Protein AF-A0A2X4YI80-F1 (afdb_monomer_lite)

Organism: Lederbergia lenta (NCBI:txid1467)

Structure (mmCIF, N/CA/C/O backbone):
data_AF-A0A2X4YI80-F1
#
_entry.id   AF-A0A2X4YI80-F1
#
loop_
_atom_site.group_PDB
_atom_site.id
_atom_site.type_symbol
_atom_site.label_atom_id
_atom_site.label_alt_id
_atom_site.label_comp_id
_atom_site.label_asym_id
_atom_site.label_entity_id
_atom_site.label_seq_id
_atom_site.pdbx_PDB_ins_code
_atom_site.Cartn_x
_atom_site.Cartn_y
_atom_site.Cartn_z
_atom_site.occupancy
_atom_site.B_iso_or_equiv
_atom_site.auth_seq_id
_atom_site.auth_comp_id
_atom_site.auth_asym_id
_atom_site.auth_atom_id
_atom_site.pdbx_PDB_model_num
ATOM 1 N N . MET A 1 1 ? -1.651 -2.193 23.031 1.00 51.62 1 MET A N 1
ATOM 2 C CA . MET A 1 1 ? -0.376 -1.822 22.373 1.00 51.62 1 MET A CA 1
ATOM 3 C C . MET A 1 1 ? -0.049 -2.616 21.096 1.00 51.62 1 MET A C 1
ATOM 5 O O . MET A 1 1 ? 0.728 -2.102 20.305 1.00 51.62 1 MET A O 1
ATOM 9 N N . ASN A 1 2 ? -0.626 -3.807 20.840 1.00 71.06 2 ASN A N 1
ATOM 10 C CA . ASN A 1 2 ? -0.365 -4.554 19.588 1.00 71.06 2 ASN A CA 1
ATOM 11 C C . ASN A 1 2 ? -1.223 -4.116 18.389 1.00 71.06 2 ASN A C 1
ATOM 13 O O . ASN A 1 2 ? -0.690 -4.002 17.295 1.00 71.06 2 ASN A O 1
ATOM 17 N N . LEU A 1 3 ? -2.506 -3.806 18.595 1.00 69.25 3 LEU A N 1
ATOM 18 C CA . LEU A 1 3 ? -3.447 -3.491 17.508 1.00 69.25 3 LEU A CA 1
ATOM 19 C C . LEU A 1 3 ? -3.047 -2.251 16.694 1.00 69.25 3 LEU A C 1
ATOM 21 O O . LEU A 1 3 ? -3.090 -2.267 15.472 1.00 69.25 3 LEU A O 1
ATOM 25 N N . GLU A 1 4 ? -2.595 -1.195 17.368 1.00 71.62 4 GLU A N 1
ATOM 26 C CA . GLU A 1 4 ? -2.190 0.060 16.723 1.00 71.62 4 GLU A CA 1
ATOM 27 C C . GLU A 1 4 ? -0.888 -0.097 15.920 1.00 71.62 4 GLU A C 1
ATOM 29 O O . GLU A 1 4 ? -0.781 0.380 14.793 1.00 71.62 4 GLU A O 1
ATOM 34 N N . LYS A 1 5 ? 0.086 -0.842 16.463 1.00 79.25 5 LYS A N 1
ATOM 35 C CA . LYS A 1 5 ? 1.324 -1.204 15.756 1.00 79.25 5 LYS A CA 1
ATOM 36 C C . LYS A 1 5 ? 1.045 -2.087 14.548 1.00 79.25 5 LYS A C 1
ATOM 38 O O . LYS A 1 5 ? 1.639 -1.895 13.489 1.00 79.25 5 LYS A O 1
ATOM 43 N N . GLU A 1 6 ? 0.155 -3.055 14.705 1.00 80.81 6 GLU A N 1
ATOM 44 C CA . GLU A 1 6 ? -0.238 -3.964 13.637 1.00 80.81 6 GLU A CA 1
ATOM 45 C C . GLU A 1 6 ? -1.004 -3.224 12.535 1.00 80.81 6 GLU A C 1
ATOM 47 O O . GLU A 1 6 ? -0.725 -3.429 11.354 1.00 80.81 6 GLU A O 1
ATOM 52 N N . PHE A 1 7 ? -1.872 -2.281 12.909 1.00 79.81 7 PHE A N 1
ATOM 53 C CA . PHE A 1 7 ? -2.546 -1.384 11.978 1.00 79.81 7 PHE A CA 1
ATOM 54 C C . PHE A 1 7 ? -1.555 -0.483 11.238 1.00 79.81 7 PHE A C 1
ATOM 56 O O . PHE A 1 7 ? -1.545 -0.493 10.014 1.00 79.81 7 PHE A O 1
ATOM 63 N N . MET A 1 8 ? -0.662 0.222 11.940 1.00 81.56 8 MET A N 1
ATOM 64 C CA . MET A 1 8 ? 0.396 1.038 11.323 1.00 81.56 8 MET A CA 1
ATOM 65 C C . MET A 1 8 ? 1.246 0.224 10.339 1.00 81.56 8 MET A C 1
ATOM 67 O O . MET A 1 8 ? 1.554 0.679 9.240 1.00 81.56 8 MET A O 1
ATOM 71 N N . THR A 1 9 ? 1.598 -1.009 10.706 1.00 86.19 9 THR A N 1
ATOM 72 C CA . THR A 1 9 ? 2.422 -1.877 9.858 1.00 86.19 9 THR A CA 1
ATOM 73 C C . THR A 1 9 ? 1.666 -2.310 8.599 1.00 86.19 9 THR A C 1
ATOM 75 O O . THR A 1 9 ? 2.191 -2.184 7.494 1.00 86.19 9 THR A O 1
ATOM 78 N N . ARG A 1 10 ? 0.419 -2.777 8.743 1.00 80.81 10 ARG A N 1
ATOM 79 C CA . ARG A 1 10 ? -0.397 -3.266 7.620 1.00 80.81 10 ARG A CA 1
ATOM 80 C C . ARG A 1 10 ? -0.893 -2.134 6.724 1.00 80.81 10 ARG A C 1
ATOM 82 O O . ARG A 1 10 ? -0.846 -2.257 5.510 1.00 80.81 10 ARG A O 1
ATOM 89 N N . PHE A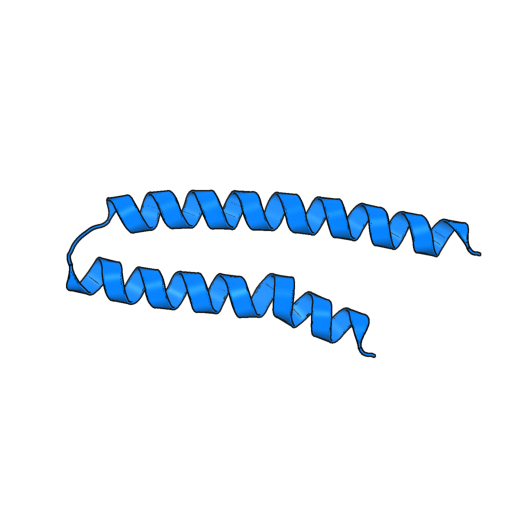 1 11 ? -1.336 -1.032 7.313 1.00 85.00 11 PHE A N 1
ATOM 90 C CA . PHE A 1 11 ? -1.900 0.103 6.592 1.00 85.00 11 PHE A CA 1
ATOM 91 C C . PHE A 1 11 ? -0.819 0.977 5.954 1.00 85.00 11 PHE A C 1
ATOM 93 O O . PHE A 1 11 ? -1.000 1.475 4.850 1.00 85.00 11 PHE A O 1
ATOM 100 N N . LEU A 1 12 ? 0.313 1.180 6.630 1.00 85.31 12 LEU A N 1
ATOM 101 C CA . LEU A 1 12 ? 1.300 2.174 6.212 1.00 85.31 12 LEU A CA 1
ATOM 102 C C . LEU A 1 12 ? 2.573 1.523 5.671 1.00 85.31 12 LEU A C 1
ATOM 104 O O . LEU A 1 12 ? 2.973 1.794 4.544 1.00 85.31 12 LEU A O 1
ATOM 108 N N . VAL A 1 13 ? 3.199 0.634 6.442 1.00 88.94 13 VAL A N 1
ATOM 109 C CA . VAL A 1 13 ? 4.540 0.125 6.111 1.00 88.94 13 VAL A CA 1
ATOM 110 C C . VAL A 1 13 ? 4.520 -0.796 4.891 1.00 88.94 13 VAL A C 1
ATOM 112 O O . VAL A 1 13 ? 5.305 -0.588 3.966 1.00 88.94 13 VAL A O 1
ATOM 115 N N . TYR A 1 14 ? 3.630 -1.791 4.849 1.00 89.50 14 TYR A N 1
ATOM 116 C CA . TYR A 1 14 ? 3.606 -2.752 3.739 1.00 89.50 14 TYR A CA 1
ATOM 117 C C . TYR A 1 14 ? 3.244 -2.135 2.381 1.00 89.50 14 TYR A C 1
ATOM 119 O O . TYR A 1 14 ? 3.967 -2.406 1.420 1.00 89.50 14 TYR A O 1
ATOM 127 N N . PRO A 1 15 ? 2.211 -1.280 2.257 1.00 90.12 15 PRO A N 1
ATOM 128 C CA . PRO A 1 15 ? 1.860 -0.699 0.963 1.00 90.12 15 PRO A CA 1
ATOM 129 C C . PRO A 1 15 ? 2.932 0.260 0.446 1.00 90.12 15 PRO A C 1
ATOM 131 O O . PRO A 1 15 ? 3.209 0.272 -0.749 1.00 90.12 15 PRO A O 1
ATOM 134 N N . ILE A 1 16 ? 3.585 1.016 1.336 1.00 91.00 16 ILE A N 1
ATOM 135 C CA . ILE A 1 16 ? 4.682 1.918 0.961 1.00 91.00 16 ILE A CA 1
ATOM 136 C C . ILE A 1 16 ? 5.907 1.121 0.502 1.00 91.00 16 ILE A C 1
ATOM 138 O O . ILE A 1 16 ? 6.484 1.434 -0.538 1.00 91.00 16 ILE A O 1
ATOM 142 N N . ALA A 1 17 ? 6.294 0.075 1.240 1.00 92.94 17 ALA A N 1
ATOM 143 C CA . ALA A 1 17 ? 7.413 -0.783 0.851 1.00 92.94 17 ALA A CA 1
ATOM 144 C C . ALA A 1 17 ? 7.161 -1.466 -0.504 1.00 92.94 17 ALA A C 1
ATOM 146 O O . ALA A 1 17 ? 8.065 -1.541 -1.336 1.00 92.94 17 ALA A O 1
ATOM 147 N N . PHE A 1 18 ? 5.924 -1.910 -0.743 1.00 92.06 18 PHE A N 1
ATOM 148 C CA . PHE A 1 18 ? 5.499 -2.478 -2.019 1.00 92.06 18 PHE A CA 1
ATOM 149 C C . PHE A 1 18 ? 5.510 -1.444 -3.156 1.00 92.06 18 PHE A C 1
ATOM 151 O O . PHE A 1 18 ? 6.026 -1.721 -4.235 1.00 92.06 18 PHE A O 1
ATOM 158 N N . LEU A 1 19 ? 5.013 -0.225 -2.921 1.00 92.94 19 LEU A N 1
ATOM 159 C CA . LEU A 1 19 ? 5.061 0.841 -3.924 1.00 92.94 19 LEU A CA 1
ATOM 160 C C . LEU A 1 19 ? 6.502 1.182 -4.312 1.00 92.94 19 LEU A C 1
ATOM 162 O O . LEU A 1 19 ? 6.799 1.343 -5.494 1.00 92.94 19 LEU A O 1
ATOM 166 N N . LEU A 1 20 ? 7.402 1.275 -3.331 1.00 93.19 20 LEU A N 1
ATOM 167 C CA . LEU A 1 20 ? 8.816 1.563 -3.567 1.00 93.19 20 LEU A CA 1
ATOM 168 C C . LEU A 1 20 ? 9.486 0.470 -4.402 1.00 93.19 20 LEU A C 1
ATOM 170 O O . LEU A 1 20 ? 10.193 0.792 -5.356 1.00 93.19 20 LEU A O 1
ATOM 174 N N . SER A 1 21 ? 9.248 -0.809 -4.089 1.00 93.38 21 SER A N 1
ATOM 175 C CA . SER A 1 21 ? 9.841 -1.914 -4.849 1.00 93.38 21 SER A CA 1
ATOM 176 C C . SER A 1 21 ? 9.351 -1.937 -6.296 1.00 93.38 21 SER A C 1
ATOM 178 O O . SER A 1 21 ? 10.163 -2.066 -7.214 1.00 93.38 21 SER A O 1
ATOM 180 N N . VAL A 1 22 ? 8.052 -1.717 -6.519 1.00 92.88 22 VAL A N 1
ATOM 181 C CA . VAL A 1 22 ? 7.493 -1.609 -7.870 1.00 92.88 22 VAL A CA 1
ATOM 182 C C . VAL A 1 22 ? 8.033 -0.383 -8.600 1.00 92.88 22 VAL A C 1
ATOM 184 O O . VAL A 1 22 ? 8.409 -0.494 -9.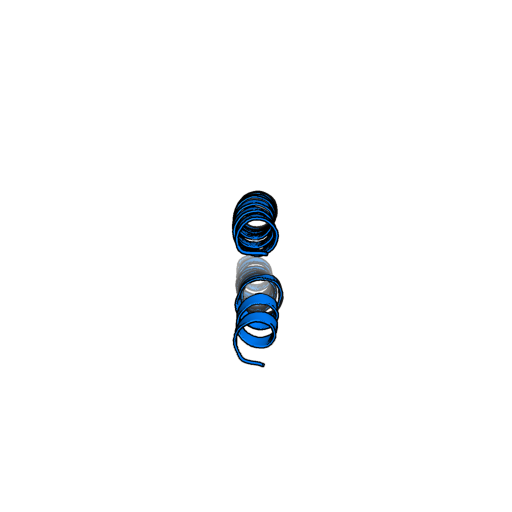761 1.00 92.88 22 VAL A O 1
ATOM 187 N N . THR A 1 23 ? 8.142 0.768 -7.935 1.00 92.38 23 THR A N 1
ATOM 188 C CA . THR A 1 23 ? 8.669 1.999 -8.550 1.00 92.38 23 THR A CA 1
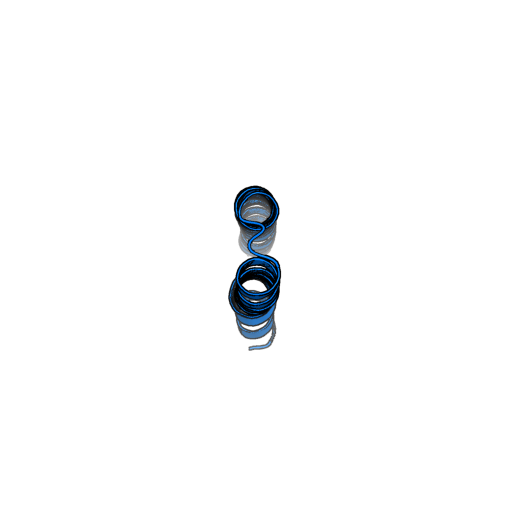ATOM 189 C C . THR A 1 23 ? 10.106 1.803 -9.037 1.00 92.38 23 THR A C 1
ATOM 191 O O . THR A 1 23 ? 10.434 2.193 -10.159 1.00 92.38 23 THR A O 1
ATOM 194 N N . ILE A 1 24 ? 10.954 1.146 -8.237 1.00 94.12 24 ILE A N 1
ATOM 195 C CA . ILE A 1 24 ? 12.332 0.811 -8.627 1.00 94.12 24 ILE A CA 1
ATOM 196 C C . ILE A 1 24 ? 12.332 -0.103 -9.859 1.00 94.12 24 ILE A C 1
ATOM 198 O O . ILE A 1 24 ? 13.039 0.173 -10.828 1.00 94.12 24 ILE A O 1
ATOM 202 N N . LEU A 1 25 ? 11.508 -1.155 -9.860 1.00 93.31 25 LEU A N 1
ATOM 203 C CA . LEU A 1 25 ? 11.404 -2.088 -10.987 1.00 93.31 25 LEU A CA 1
ATOM 204 C C . LEU A 1 25 ? 10.893 -1.413 -12.265 1.00 93.31 25 LEU A C 1
ATOM 206 O O . LEU A 1 25 ? 11.474 -1.627 -13.330 1.00 93.31 25 LEU A O 1
ATOM 210 N N . CYS A 1 26 ? 9.865 -0.571 -12.157 1.00 92.94 26 CYS A N 1
ATOM 211 C CA . CYS A 1 26 ? 9.307 0.191 -13.274 1.00 92.94 26 CYS A CA 1
ATOM 212 C C . CYS A 1 26 ? 10.338 1.161 -13.852 1.00 92.94 26 CYS A C 1
ATOM 214 O O . CYS A 1 26 ? 10.446 1.282 -15.067 1.00 92.94 26 CYS A O 1
ATOM 216 N N . THR A 1 27 ? 11.146 1.793 -12.994 1.00 93.12 27 THR A N 1
ATOM 217 C CA . THR A 1 27 ? 12.226 2.696 -13.421 1.00 93.12 27 THR A CA 1
ATOM 218 C C . THR A 1 27 ? 13.303 1.944 -14.207 1.00 93.12 27 THR A C 1
ATOM 220 O O . THR A 1 27 ? 13.755 2.429 -15.239 1.00 93.12 27 THR A O 1
ATOM 22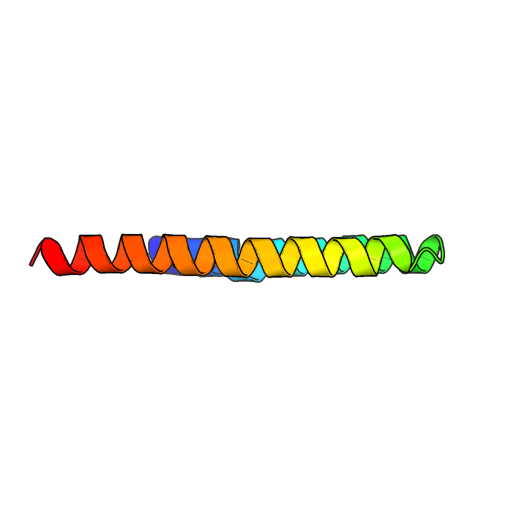3 N N . ILE A 1 28 ? 13.687 0.741 -13.762 1.00 94.88 28 ILE A N 1
ATOM 224 C CA . ILE A 1 28 ? 14.699 -0.089 -14.441 1.00 94.88 28 ILE A CA 1
ATOM 225 C C . ILE A 1 28 ? 14.202 -0.573 -15.810 1.00 94.88 28 ILE A C 1
ATOM 227 O O . ILE A 1 28 ? 14.958 -0.557 -16.778 1.00 94.88 28 ILE A O 1
ATOM 231 N N . HIS A 1 29 ? 12.939 -0.993 -15.900 1.00 94.19 29 HIS A N 1
ATOM 232 C CA . HIS A 1 29 ? 12.357 -1.543 -17.132 1.00 94.19 29 HIS A CA 1
ATOM 233 C C . HIS A 1 29 ? 11.689 -0.480 -18.018 1.00 94.19 29 HIS A C 1
ATOM 235 O O . HIS A 1 29 ? 11.185 -0.808 -19.089 1.00 94.19 29 HIS A O 1
ATOM 241 N N . ASN A 1 30 ? 11.682 0.783 -17.576 1.00 91.88 30 ASN A N 1
ATOM 242 C CA . ASN A 1 30 ? 10.977 1.907 -18.194 1.00 91.88 30 ASN A CA 1
ATOM 243 C C . ASN A 1 30 ? 9.484 1.619 -18.472 1.00 91.88 30 ASN A C 1
ATOM 245 O O . ASN A 1 30 ? 8.923 2.108 -19.453 1.00 91.88 30 ASN A O 1
ATOM 249 N N . ASN A 1 31 ? 8.851 0.806 -17.617 1.00 90.12 31 ASN A N 1
ATOM 250 C CA . ASN A 1 31 ? 7.455 0.397 -17.751 1.00 90.12 31 ASN A CA 1
ATOM 251 C C . ASN A 1 31 ? 6.568 1.164 -16.762 1.00 90.12 31 ASN A C 1
ATOM 253 O O . ASN A 1 31 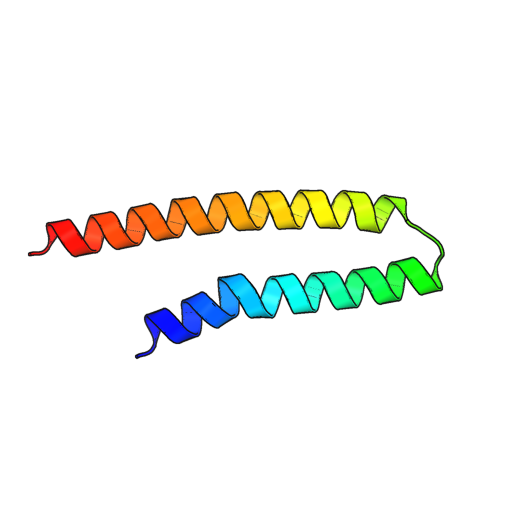? 6.395 0.764 -15.613 1.00 90.12 31 ASN A O 1
ATOM 257 N N . TRP A 1 32 ? 6.024 2.292 -17.210 1.00 90.75 32 TRP A N 1
ATOM 258 C CA . TRP A 1 32 ? 5.205 3.177 -16.377 1.00 90.75 32 TRP A CA 1
ATOM 259 C C . TRP A 1 32 ? 3.742 2.726 -16.258 1.00 90.75 32 TRP A C 1
ATOM 261 O O . TRP A 1 32 ? 3.061 3.132 -15.316 1.00 90.75 32 TRP A O 1
ATOM 271 N N . GLU A 1 33 ? 3.267 1.857 -17.155 1.00 92.62 33 GLU A N 1
ATOM 272 C CA . GLU A 1 33 ? 1.906 1.302 -17.098 1.00 92.62 33 GLU A CA 1
ATOM 273 C C . GLU A 1 33 ? 1.724 0.402 -15.865 1.00 92.62 33 GLU A C 1
ATOM 275 O O . GLU A 1 33 ? 0.713 0.493 -15.163 1.00 92.62 33 GLU A O 1
ATOM 280 N N . ASP A 1 34 ? 2.749 -0.389 -15.528 1.00 87.62 34 ASP A N 1
ATOM 281 C CA . ASP A 1 34 ? 2.766 -1.225 -14.320 1.00 87.62 34 ASP A CA 1
ATOM 282 C C . ASP A 1 34 ? 2.709 -0.380 -13.039 1.00 87.62 34 ASP A C 1
ATOM 284 O O . ASP A 1 34 ? 2.069 -0.769 -12.053 1.00 87.62 34 ASP A O 1
ATOM 288 N N . LEU A 1 35 ? 3.332 0.804 -13.049 1.00 90.81 35 LEU A N 1
ATOM 289 C CA . LEU A 1 35 ? 3.263 1.746 -11.934 1.00 90.81 35 LEU A CA 1
ATOM 290 C C . LEU A 1 35 ? 1.847 2.312 -11.785 1.00 90.81 35 LEU A C 1
ATOM 292 O O . LEU A 1 35 ? 1.318 2.340 -10.673 1.00 90.81 35 LEU A O 1
ATOM 296 N N . GLU A 1 36 ? 1.206 2.716 -12.886 1.00 91.81 36 GLU A N 1
ATOM 297 C CA . GLU A 1 36 ? -0.179 3.202 -12.867 1.00 91.81 36 GLU A CA 1
ATOM 298 C C . GLU A 1 36 ? -1.139 2.129 -12.329 1.00 91.81 36 GLU A C 1
ATOM 300 O O . GLU A 1 36 ? -1.977 2.403 -11.463 1.00 91.81 36 GLU A O 1
ATOM 305 N N . MET A 1 37 ? -0.996 0.887 -12.795 1.00 92.62 37 MET A N 1
ATOM 306 C CA . MET A 1 37 ? -1.799 -0.237 -12.318 1.00 92.62 37 MET A CA 1
ATOM 307 C C . MET A 1 37 ? -1.555 -0.517 -10.830 1.00 92.62 37 MET A C 1
ATOM 309 O O . MET A 1 37 ? -2.506 -0.710 -10.069 1.00 92.62 37 MET A O 1
ATOM 313 N N . THR A 1 38 ? -0.303 -0.456 -10.384 1.00 92.00 38 THR A N 1
ATOM 314 C CA . THR A 1 38 ? 0.063 -0.634 -8.973 1.00 92.00 38 THR A CA 1
ATOM 315 C C . THR A 1 38 ? -0.536 0.449 -8.082 1.00 92.00 38 THR A C 1
ATOM 317 O O . THR A 1 38 ? -1.063 0.139 -7.012 1.00 92.00 38 THR A O 1
ATOM 320 N N . LEU A 1 39 ? -0.539 1.708 -8.526 1.00 92.94 39 LEU A N 1
ATOM 321 C CA . LEU A 1 39 ? -1.175 2.807 -7.796 1.00 92.94 39 LEU A CA 1
ATOM 322 C C . LEU A 1 39 ? -2.683 2.574 -7.624 1.00 92.94 39 LEU A C 1
ATOM 324 O O . LEU A 1 39 ? -3.209 2.775 -6.528 1.00 92.94 39 LEU A O 1
ATOM 328 N N . LYS A 1 40 ? -3.375 2.085 -8.663 1.00 94.12 40 LYS A N 1
ATOM 329 C CA . LYS A 1 40 ? -4.802 1.718 -8.578 1.00 94.12 40 LYS A CA 1
ATOM 330 C C . LYS A 1 40 ? -5.040 0.587 -7.573 1.00 94.12 40 LYS A C 1
ATOM 332 O O . LYS A 1 40 ? -5.976 0.668 -6.777 1.00 94.12 40 LYS A O 1
ATOM 337 N N . ILE A 1 41 ? -4.184 -0.438 -7.574 1.00 92.31 41 ILE A N 1
ATOM 338 C CA . ILE A 1 41 ? -4.258 -1.561 -6.624 1.00 92.31 41 ILE A CA 1
ATOM 339 C C . ILE A 1 41 ? -4.069 -1.067 -5.185 1.00 92.31 41 ILE A C 1
ATOM 341 O O . ILE A 1 41 ? -4.848 -1.427 -4.303 1.00 92.31 41 ILE A O 1
ATOM 345 N N . ILE A 1 42 ? -3.079 -0.207 -4.943 1.00 92.50 42 ILE A N 1
ATOM 346 C CA . ILE A 1 42 ? -2.813 0.358 -3.615 1.00 92.50 42 ILE A CA 1
ATOM 347 C C . ILE A 1 42 ? -3.971 1.239 -3.146 1.00 92.50 42 ILE A C 1
ATOM 349 O O . ILE A 1 42 ? -4.379 1.153 -1.988 1.00 92.50 42 ILE A O 1
ATOM 353 N N . LEU A 1 43 ? -4.551 2.048 -4.033 1.00 92.56 43 LEU A N 1
ATOM 354 C CA . LEU A 1 43 ? -5.721 2.857 -3.700 1.00 92.56 43 LEU A CA 1
ATOM 355 C C . LEU A 1 43 ? -6.907 1.975 -3.275 1.00 92.56 43 LEU A C 1
ATOM 357 O O . LEU A 1 43 ? -7.536 2.236 -2.249 1.00 92.56 43 LEU A O 1
ATOM 361 N N . ALA A 1 44 ? -7.179 0.898 -4.018 1.00 93.00 44 ALA A N 1
ATOM 362 C CA . ALA A 1 44 ? -8.222 -0.065 -3.669 1.00 93.00 44 ALA A CA 1
ATOM 363 C C . ALA A 1 44 ? -7.938 -0.762 -2.326 1.00 93.00 44 ALA A C 1
ATOM 365 O O . ALA A 1 44 ? -8.844 -0.904 -1.500 1.00 93.00 44 ALA A O 1
ATOM 366 N N . TYR A 1 45 ? -6.679 -1.132 -2.072 1.00 91.06 45 TYR A N 1
ATOM 367 C CA . TYR A 1 45 ? -6.239 -1.687 -0.792 1.00 91.06 45 TYR A CA 1
ATOM 368 C C . TYR A 1 45 ? -6.518 -0.727 0.373 1.00 91.06 45 TYR A C 1
ATOM 370 O O . TYR A 1 45 ? -7.086 -1.138 1.386 1.00 91.06 45 TYR A O 1
ATOM 378 N N . TYR A 1 46 ? -6.193 0.560 0.223 1.00 90.69 46 TYR A N 1
ATOM 379 C CA . TYR A 1 46 ? -6.453 1.572 1.248 1.00 90.69 46 TYR A CA 1
ATOM 380 C C . TYR A 1 46 ? -7.941 1.738 1.554 1.00 90.69 46 TYR A C 1
ATOM 382 O O . TYR A 1 46 ? -8.318 1.831 2.726 1.00 90.69 46 TYR A O 1
ATOM 390 N N . ILE A 1 47 ? -8.793 1.736 0.525 1.00 91.94 47 ILE A N 1
ATOM 391 C CA . ILE A 1 47 ? -10.250 1.800 0.697 1.00 91.94 47 ILE A CA 1
ATOM 392 C C . ILE A 1 47 ? -10.733 0.578 1.484 1.00 91.94 47 ILE A C 1
ATOM 394 O O . ILE A 1 47 ? -11.438 0.729 2.482 1.00 91.94 47 ILE A O 1
ATOM 398 N N . PHE A 1 48 ? -10.308 -0.623 1.086 1.00 90.62 48 PHE A N 1
ATOM 399 C CA . PHE A 1 48 ? -10.691 -1.864 1.756 1.00 90.62 48 PHE A CA 1
ATOM 400 C C . PHE A 1 48 ? -10.260 -1.887 3.228 1.00 90.62 48 PHE A C 1
ATOM 402 O O . PHE A 1 48 ? -11.077 -2.158 4.109 1.00 90.62 48 PHE A O 1
ATOM 409 N N . MET A 1 49 ? -9.003 -1.537 3.511 1.00 86.94 49 MET A N 1
ATOM 410 C CA . MET A 1 49 ? -8.480 -1.496 4.878 1.00 86.94 49 MET A CA 1
ATOM 411 C C . MET A 1 49 ? -9.189 -0.451 5.744 1.00 86.94 49 MET A C 1
ATOM 413 O O . MET A 1 49 ? -9.459 -0.713 6.914 1.00 86.94 49 MET A O 1
ATOM 417 N N . SER A 1 50 ? -9.537 0.706 5.175 1.00 86.94 50 SER A N 1
ATOM 418 C CA . SER A 1 50 ? -10.289 1.752 5.881 1.00 86.94 50 SER A CA 1
ATOM 419 C C . SER A 1 50 ? -11.693 1.278 6.264 1.00 86.94 50 SER A C 1
ATOM 421 O O . SER A 1 50 ? -12.140 1.496 7.390 1.00 86.94 50 SER A O 1
ATOM 423 N N . VAL A 1 51 ? -12.378 0.581 5.350 1.00 89.25 51 VAL A N 1
ATOM 424 C CA . VAL A 1 51 ? -13.703 -0.001 5.607 1.00 89.25 51 VAL A CA 1
ATOM 425 C C . VAL A 1 51 ? -13.621 -1.088 6.675 1.00 89.25 51 VAL A C 1
ATOM 427 O O . VAL A 1 51 ? -14.416 -1.076 7.614 1.00 89.25 51 VAL A O 1
ATOM 430 N N . TRP A 1 52 ? -12.650 -1.998 6.572 1.00 86.06 52 TRP A N 1
ATOM 431 C CA . TRP A 1 52 ? -12.434 -3.038 7.579 1.00 86.06 52 TRP A CA 1
ATOM 432 C C . TRP A 1 52 ? -12.224 -2.426 8.965 1.00 86.06 52 TRP A C 1
ATOM 4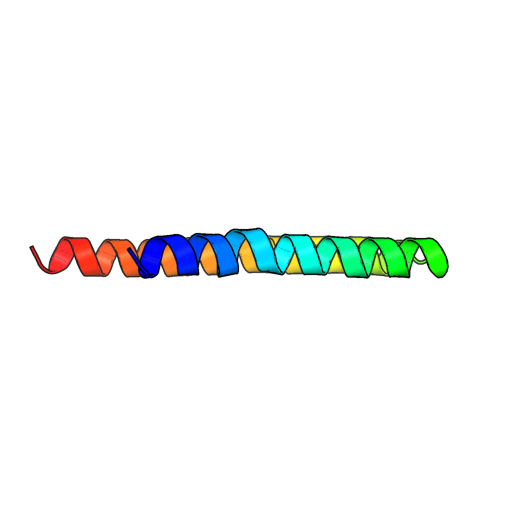34 O O . TRP A 1 52 ? -12.903 -2.792 9.924 1.00 86.06 52 TRP A O 1
ATOM 444 N N . PHE A 1 53 ? -11.327 -1.445 9.063 1.00 83.81 53 PHE A N 1
ATOM 445 C CA . PHE A 1 53 ? -11.009 -0.785 10.323 1.00 83.81 53 PHE A CA 1
ATOM 446 C C . PHE A 1 53 ? -12.221 -0.069 10.934 1.00 83.81 53 PHE A C 1
ATOM 448 O O . PHE A 1 53 ? -12.439 -0.140 12.143 1.00 83.81 53 PHE A O 1
ATOM 455 N N . TYR A 1 54 ? -13.062 0.561 10.108 1.00 86.38 54 TYR A N 1
ATOM 456 C CA . TYR A 1 54 ? -14.322 1.146 10.565 1.00 86.38 54 TYR A CA 1
ATOM 457 C C . TYR A 1 54 ? -15.248 0.103 11.215 1.00 86.38 54 TYR A C 1
ATOM 459 O O . TYR A 1 54 ? -15.850 0.372 12.259 1.00 86.38 54 TYR A O 1
ATOM 467 N N . PHE A 1 55 ? -15.358 -1.097 10.635 1.00 86.06 55 PHE A N 1
ATOM 468 C CA . PHE A 1 55 ? -16.160 -2.172 11.221 1.00 86.06 55 PHE A CA 1
ATOM 469 C C . PHE A 1 55 ? -15.569 -2.706 12.527 1.00 86.06 55 PHE A C 1
ATOM 471 O O . PHE A 1 55 ? -16.335 -2.944 13.463 1.00 86.06 55 PHE A O 1
ATOM 478 N N . ASP A 1 56 ? -14.246 -2.845 12.621 1.00 82.75 56 ASP A N 1
ATOM 479 C CA . ASP A 1 56 ? -13.575 -3.246 13.864 1.00 82.75 56 ASP A CA 1
ATOM 480 C C . ASP A 1 56 ? -13.829 -2.225 14.985 1.00 82.75 56 ASP A C 1
ATOM 482 O O . ASP A 1 56 ? -14.258 -2.602 16.079 1.00 82.75 56 ASP A O 1
ATOM 486 N N . LEU A 1 57 ? -13.689 -0.923 14.705 1.00 80.75 57 LEU A N 1
ATOM 487 C CA . LEU A 1 57 ? -14.020 0.142 15.663 1.00 80.75 57 LEU A CA 1
ATOM 488 C C . LEU A 1 57 ? -15.490 0.098 16.098 1.00 80.75 57 LEU A C 1
ATOM 490 O O . LEU A 1 57 ? -15.807 0.244 17.280 1.00 80.75 57 LEU A O 1
ATOM 494 N N . LYS A 1 58 ? -16.406 -0.143 15.154 1.00 82.38 58 LYS A N 1
ATOM 495 C CA . LYS A 1 58 ? -17.842 -0.247 15.441 1.00 82.38 58 LYS A CA 1
ATOM 496 C C . LYS A 1 58 ? -18.180 -1.450 16.328 1.00 82.38 58 LYS A C 1
ATOM 498 O O . LYS A 1 58 ? -19.150 -1.381 17.080 1.00 82.38 58 LYS A O 1
ATOM 503 N N . GLN A 1 59 ? -17.424 -2.547 16.240 1.00 78.94 59 GLN A N 1
ATOM 504 C CA . GLN A 1 59 ? -17.590 -3.704 17.126 1.00 78.94 59 GLN A CA 1
ATOM 505 C C . GLN A 1 59 ? -17.079 -3.427 18.541 1.00 78.94 59 GLN A C 1
ATOM 507 O O . GLN A 1 59 ? -17.713 -3.868 19.498 1.00 78.94 59 GLN A O 1
ATOM 512 N N . ILE A 1 60 ? -15.976 -2.686 18.675 1.00 74.44 60 ILE A N 1
ATOM 513 C CA . ILE A 1 60 ? -15.428 -2.289 19.979 1.00 74.44 60 ILE A CA 1
ATOM 514 C C . ILE A 1 60 ? -16.428 -1.388 20.718 1.00 74.44 60 ILE A C 1
ATOM 516 O O . ILE A 1 60 ? -16.808 -1.709 21.837 1.00 74.44 60 ILE A O 1
ATOM 520 N N . ASN A 1 61 ? -16.973 -0.362 20.054 1.00 66.62 61 ASN A N 1
ATOM 521 C CA . ASN A 1 61 ? -17.950 0.567 20.650 1.00 66.62 61 ASN A CA 1
ATOM 522 C C . ASN A 1 61 ? -19.316 -0.051 21.008 1.00 66.62 61 ASN A C 1
ATOM 524 O O . ASN A 1 61 ? -20.150 0.630 21.589 1.00 66.62 61 ASN A O 1
ATOM 528 N N . LYS A 1 62 ? -19.596 -1.298 20.609 1.00 61.75 62 LYS A N 1
ATOM 529 C CA . LYS A 1 62 ? -20.826 -2.022 20.985 1.00 61.75 62 LYS A CA 1
ATOM 530 C C . LYS A 1 62 ? -20.646 -2.940 22.195 1.00 61.75 62 LYS A C 1
ATOM 532 O O . LYS A 1 62 ? -21.623 -3.548 22.626 1.00 61.75 62 LYS A O 1
ATOM 537 N N . LYS A 1 63 ? -19.407 -3.140 22.650 1.00 59.09 63 LYS A N 1
ATOM 538 C CA . LYS A 1 63 ? -19.080 -3.998 23.796 1.00 59.09 63 LYS A CA 1
ATOM 539 C C . LYS A 1 63 ? -19.007 -3.238 25.126 1.00 59.09 63 LYS A C 1
ATOM 541 O O . LYS A 1 63 ? -18.920 -3.911 26.149 1.00 59.09 63 LYS A O 1
ATOM 546 N N . ASP A 1 64 ? -19.088 -1.910 25.083 1.00 49.16 64 ASP A N 1
ATOM 547 C CA . ASP A 1 64 ? -19.324 -1.014 26.224 1.00 49.16 64 ASP A CA 1
ATOM 548 C C . ASP A 1 64 ? -20.796 -0.567 26.248 1.00 49.16 64 ASP A C 1
ATOM 550 O O . ASP A 1 64 ? -21.335 -0.366 27.360 1.00 49.16 64 ASP A O 1
#

Radius of gyration: 15.55 Å; chains: 1; bounding box: 36×8×44 Å

Foldseek 3Di:
DVPVVVLCCQQPVVLVVVLVVQVVVCVVVVPCVSNVVSVVVNVVVNVVSVVVVVVVVVVVVVVD

Sequence (64 aa):
MNLEKEFMTRFLVYPIAFLLSVTILCTIHNNWEDLEMTLKIILAYYIFMSVWFYFDLKQINKKD

Secondary structure (DSSP, 8-state):
-HHHHHHHIIIIIHHHHHHHHHHHHHHHHT-HHHHHHHHHHHHHHHHHHHHHHHHHHHHHTT--

pLDDT: mean 85.59, std 10.26, range [49.16, 94.88]